Protein AF-A0A525WH67-F1 (afdb_monomer)

Sequence (120 aa):
MATSSQQSTIQKTNPLRQTLTDVRHGLLGLHKALIVAEQLTFERIYGRVDSTGQLLQLVMNDPWFTWLHPLSNVVVRIDEMLDEECNLTLEDVAQILTEVRGMIRPSELGDGFERSYYEA

Solvent-accessible surface area (backbone atoms only — not comparable to full-atom values): 7225 Å² total; per-residue (Å²): 142,89,87,83,81,76,74,87,71,72,80,60,77,52,68,68,58,53,52,52,51,53,49,42,53,51,50,55,52,50,52,53,52,50,52,55,50,48,46,58,55,46,30,74,75,77,44,80,76,92,41,73,70,56,49,50,52,39,52,73,71,33,79,92,35,51,51,54,46,65,63,53,53,53,42,52,52,52,50,52,63,66,67,47,90,65,85,83,50,71,64,60,55,51,50,52,53,50,51,53,55,57,59,71,42,73,28,96,86,45,78,59,42,19,29,53,64,64,75,99

Mean predicted aligned error: 9.73 Å

Structure (mmCIF, N/CA/C/O backbone):
data_AF-A0A525WH67-F1
#
_entry.id   AF-A0A525WH67-F1
#
loop_
_atom_site.group_PDB
_atom_site.id
_atom_site.type_symbol
_atom_site.label_atom_id
_atom_site.label_alt_id
_atom_site.label_comp_id
_atom_site.label_asym_id
_atom_site.label_entity_id
_atom_site.label_seq_id
_ato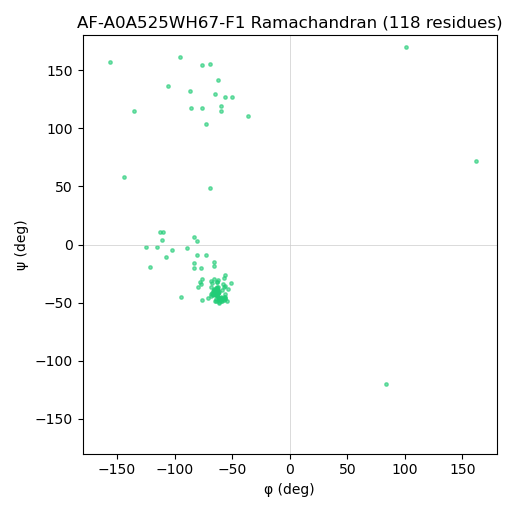m_site.pdbx_PDB_ins_code
_atom_site.Cartn_x
_atom_site.Cartn_y
_atom_site.Cartn_z
_atom_site.occupancy
_atom_site.B_iso_or_equiv
_atom_site.auth_seq_id
_atom_site.auth_comp_id
_atom_site.auth_asym_id
_atom_site.auth_atom_id
_atom_site.pdbx_PDB_model_num
ATOM 1 N N . MET A 1 1 ? -17.310 -18.151 45.257 1.00 48.69 1 MET A N 1
ATOM 2 C CA . MET A 1 1 ? -16.573 -18.436 44.008 1.00 48.69 1 MET A CA 1
ATOM 3 C C . MET A 1 1 ? -17.519 -19.137 43.047 1.00 48.69 1 MET A C 1
ATOM 5 O O . MET A 1 1 ? -17.843 -20.276 43.333 1.00 48.69 1 MET A O 1
ATOM 9 N N . ALA A 1 2 ? -18.015 -18.443 42.014 1.00 46.12 2 ALA A N 1
ATOM 10 C CA . ALA A 1 2 ? -18.548 -18.996 40.752 1.00 46.12 2 ALA A CA 1
ATOM 11 C C . ALA A 1 2 ? -19.422 -17.945 40.037 1.00 46.12 2 ALA A C 1
ATOM 13 O O . ALA A 1 2 ? -20.639 -18.063 39.988 1.00 46.12 2 ALA A O 1
ATOM 14 N N . THR A 1 3 ? -18.802 -16.907 39.479 1.00 41.22 3 THR A N 1
ATOM 15 C CA . THR A 1 3 ? -19.432 -16.044 38.462 1.00 41.22 3 THR A CA 1
ATOM 16 C C . THR A 1 3 ? -18.365 -15.634 37.446 1.00 41.22 3 THR A C 1
ATOM 18 O O . THR A 1 3 ? -18.068 -14.459 37.289 1.00 41.22 3 THR A O 1
ATOM 21 N N . SER A 1 4 ? -17.722 -16.617 36.807 1.00 48.78 4 SER A N 1
ATOM 22 C CA . SER A 1 4 ? -16.735 -16.388 35.733 1.00 48.78 4 SER A CA 1
ATOM 23 C C . SER A 1 4 ? -17.247 -16.830 34.354 1.00 48.78 4 SER A C 1
ATOM 25 O O . SER A 1 4 ? -16.478 -16.897 33.404 1.00 48.78 4 SER A O 1
ATOM 27 N N . SER A 1 5 ? -18.539 -17.153 34.226 1.00 47.81 5 SER A N 1
ATOM 28 C CA . SER A 1 5 ? -19.077 -17.852 33.045 1.00 47.81 5 SER A CA 1
ATOM 29 C C . SER A 1 5 ? -20.023 -17.017 32.171 1.00 47.81 5 SER A C 1
ATOM 31 O O . SER A 1 5 ? -20.666 -17.577 31.294 1.00 47.81 5 SER A O 1
ATOM 33 N N . GLN A 1 6 ? -20.124 -15.697 32.378 1.00 44.03 6 GLN A N 1
ATOM 34 C CA . GLN A 1 6 ? -20.946 -14.811 31.526 1.00 44.03 6 GLN A CA 1
ATOM 35 C C . GLN A 1 6 ? -20.149 -13.766 30.724 1.00 44.03 6 GLN A C 1
ATOM 37 O O . GLN A 1 6 ? -20.730 -13.055 29.910 1.00 44.03 6 GLN A O 1
ATOM 42 N N . GLN A 1 7 ? -18.822 -13.690 30.874 1.00 43.88 7 GLN A N 1
ATOM 43 C CA . GLN A 1 7 ? -17.987 -12.784 30.065 1.00 43.88 7 GLN A CA 1
ATOM 44 C C . GLN A 1 7 ? -17.665 -13.324 28.660 1.00 43.88 7 GLN A C 1
ATOM 46 O O . GLN A 1 7 ? -17.180 -12.576 27.818 1.00 43.88 7 GLN A O 1
ATOM 51 N N . SER A 1 8 ? -17.995 -14.586 28.368 1.00 43.91 8 SER A N 1
ATOM 52 C CA . SER A 1 8 ? -17.622 -15.267 27.119 1.00 43.91 8 SER A CA 1
ATOM 53 C C . SER A 1 8 ? -18.494 -14.947 25.893 1.00 43.91 8 SER A C 1
ATOM 55 O O . SER A 1 8 ? -18.246 -15.512 24.835 1.00 43.91 8 SER A O 1
ATOM 57 N N . THR A 1 9 ? -19.485 -14.048 25.983 1.00 40.31 9 THR A N 1
ATOM 58 C CA . THR A 1 9 ? -20.434 -13.804 24.866 1.00 40.31 9 THR A CA 1
ATOM 59 C C . THR A 1 9 ? -20.521 -12.342 24.408 1.00 40.31 9 THR A C 1
ATOM 61 O O . THR A 1 9 ? -21.224 -12.041 23.447 1.00 40.31 9 THR A O 1
ATOM 64 N N . ILE A 1 10 ? -19.798 -11.408 25.042 1.00 47.97 10 ILE A N 1
ATOM 65 C CA . ILE A 1 10 ? -19.821 -9.977 24.653 1.00 47.97 10 ILE A CA 1
ATOM 66 C C . ILE A 1 10 ? -18.754 -9.652 23.589 1.00 47.97 10 ILE A C 1
ATOM 68 O O . ILE A 1 10 ? -18.754 -8.559 23.034 1.00 47.97 10 ILE A O 1
ATOM 72 N N . GLN A 1 11 ? -17.922 -10.624 23.189 1.00 47.34 11 GLN A N 1
ATOM 73 C CA . GLN A 1 11 ? -17.092 -10.563 21.974 1.00 47.34 11 GLN A CA 1
ATOM 74 C C . GLN A 1 11 ? -17.949 -10.646 20.690 1.00 47.34 11 GLN A C 1
ATOM 76 O O . GLN A 1 11 ? -17.668 -11.407 19.768 1.00 47.34 11 GLN A O 1
ATOM 81 N N . LYS A 1 12 ? -19.017 -9.844 20.600 1.00 49.84 12 LYS A N 1
ATOM 82 C CA . LYS A 1 12 ? -19.515 -9.390 19.304 1.00 49.84 12 LYS A CA 1
ATOM 83 C C . LYS A 1 12 ? -18.355 -8.636 18.679 1.00 49.84 12 LYS A C 1
ATOM 85 O O . LYS A 1 12 ? -17.923 -7.630 19.236 1.00 49.84 12 LYS A O 1
ATOM 90 N N . THR A 1 13 ? -17.833 -9.150 17.574 1.00 57.38 13 THR A N 1
ATOM 91 C CA . THR A 1 13 ? -16.870 -8.481 16.702 1.00 57.38 13 THR A CA 1
ATOM 92 C C . THR A 1 13 ? -17.218 -6.998 16.661 1.00 57.38 13 THR A C 1
ATOM 94 O O . THR A 1 13 ? -18.303 -6.633 16.205 1.00 57.38 13 THR A O 1
ATOM 97 N N . ASN A 1 14 ? -16.372 -6.153 17.254 1.00 77.75 14 ASN A N 1
ATOM 98 C CA . ASN A 1 14 ? -16.651 -4.726 17.313 1.00 77.75 14 ASN A CA 1
ATOM 99 C C . ASN A 1 14 ? -16.751 -4.243 15.851 1.00 77.75 14 ASN A C 1
ATOM 101 O O . ASN A 1 14 ? -15.784 -4.427 15.108 1.00 77.75 14 ASN A O 1
ATOM 105 N N . PRO A 1 15 ? -17.892 -3.692 15.395 1.00 83.69 15 PRO A N 1
ATOM 106 C CA . PRO A 1 15 ? -18.090 -3.330 13.988 1.00 83.69 15 PRO A CA 1
ATOM 107 C C . PRO A 1 15 ? -17.010 -2.366 13.468 1.00 83.69 15 PRO A C 1
ATOM 109 O O . PRO A 1 15 ? -16.666 -2.392 12.286 1.00 83.69 15 PRO A O 1
ATOM 112 N N . LEU A 1 16 ? -16.407 -1.575 14.362 1.00 85.81 16 LEU A N 1
ATOM 113 C CA . LEU A 1 16 ? -15.267 -0.709 14.064 1.00 85.81 16 LEU A CA 1
ATOM 114 C C . LEU A 1 16 ? -14.006 -1.508 13.705 1.00 85.81 16 LEU A C 1
ATOM 116 O O . LEU A 1 16 ? -13.335 -1.199 12.724 1.00 85.81 16 LEU A O 1
ATOM 120 N N . ARG A 1 17 ? -13.729 -2.593 14.437 1.00 87.00 17 ARG A N 1
ATOM 121 C CA . ARG A 1 17 ? -12.605 -3.504 14.160 1.00 87.00 17 ARG A CA 1
ATOM 122 C C . ARG A 1 17 ? -12.777 -4.233 12.836 1.00 87.00 17 ARG A C 1
ATOM 124 O O . ARG A 1 17 ? -11.810 -4.368 12.091 1.00 87.00 17 ARG A O 1
ATOM 131 N N . GLN A 1 18 ? -14.000 -4.666 12.526 1.00 89.56 18 GLN A N 1
ATOM 132 C CA . GLN A 1 18 ? -14.288 -5.278 11.227 1.00 89.56 18 GLN A CA 1
ATOM 133 C C . GLN A 1 18 ? -14.044 -4.279 10.092 1.00 89.56 18 GLN A C 1
ATOM 135 O O . GLN A 1 18 ? -13.354 -4.606 9.135 1.00 89.56 18 GLN A O 1
ATOM 140 N N . THR A 1 19 ? -14.519 -3.039 10.246 1.00 89.62 19 THR A N 1
ATOM 141 C CA . THR A 1 19 ? -14.305 -1.975 9.253 1.00 89.62 19 THR A CA 1
ATOM 142 C C . THR A 1 19 ? -12.815 -1.740 8.992 1.00 89.62 19 THR A C 1
ATOM 144 O O . THR A 1 19 ? -12.393 -1.717 7.839 1.00 89.62 19 THR A O 1
ATOM 147 N N . LEU A 1 20 ? -11.997 -1.619 10.042 1.00 90.1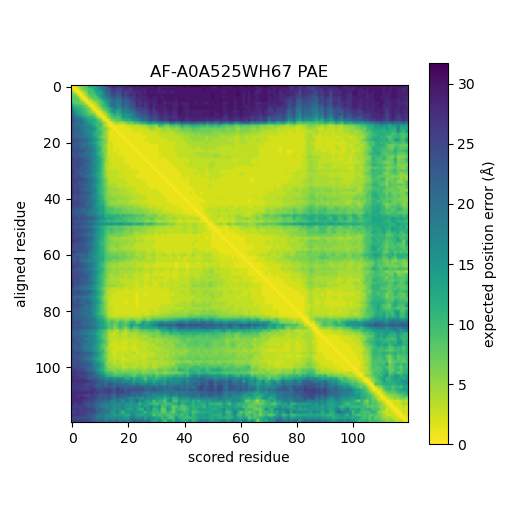2 20 LEU A N 1
ATOM 148 C CA . LEU A 1 20 ? -10.545 -1.461 9.896 1.00 90.12 20 LEU A CA 1
ATOM 149 C C . LEU A 1 20 ? -9.883 -2.680 9.246 1.00 90.12 20 LEU A C 1
ATOM 151 O O . LEU A 1 20 ? -9.007 -2.524 8.400 1.00 90.12 20 LEU A O 1
ATOM 155 N N . THR A 1 21 ? -10.337 -3.887 9.585 1.00 91.38 21 THR A N 1
ATOM 156 C CA . THR A 1 21 ? -9.848 -5.128 8.968 1.00 91.38 21 THR A CA 1
ATOM 157 C C . THR A 1 21 ? -10.139 -5.158 7.465 1.00 91.38 21 THR A C 1
ATOM 159 O O . THR A 1 21 ? -9.278 -5.544 6.674 1.00 91.38 21 THR A O 1
ATOM 162 N N . ASP A 1 22 ? -11.324 -4.716 7.047 1.00 92.06 22 ASP A N 1
ATOM 163 C CA . ASP A 1 22 ? -11.708 -4.666 5.633 1.00 92.06 22 ASP A CA 1
ATOM 164 C C . ASP A 1 22 ? -10.889 -3.617 4.868 1.00 92.06 22 ASP A C 1
ATOM 166 O O . ASP A 1 22 ? -10.379 -3.895 3.779 1.00 92.06 22 ASP A O 1
ATOM 170 N N . VAL A 1 23 ? -10.689 -2.435 5.465 1.00 90.44 23 VAL A N 1
ATOM 171 C CA . VAL A 1 23 ? -9.832 -1.375 4.905 1.00 90.44 23 VAL A CA 1
ATOM 172 C C . VAL A 1 23 ? -8.403 -1.877 4.742 1.00 90.44 23 VAL A C 1
ATOM 174 O O . VAL A 1 23 ? -7.837 -1.760 3.658 1.00 90.44 23 VAL A O 1
ATOM 177 N N . ARG A 1 24 ? -7.838 -2.499 5.780 1.00 92.69 24 ARG A N 1
ATOM 178 C CA . ARG A 1 24 ? -6.498 -3.089 5.752 1.00 92.69 24 ARG A CA 1
ATOM 179 C C . ARG A 1 24 ? -6.336 -4.080 4.601 1.00 92.69 24 ARG A C 1
ATOM 181 O O . ARG A 1 24 ? -5.365 -3.996 3.852 1.00 92.69 24 ARG A O 1
ATOM 188 N N . HIS A 1 25 ? -7.281 -5.008 4.433 1.00 93.25 25 HIS A N 1
ATOM 189 C CA . HIS A 1 25 ? -7.232 -5.974 3.333 1.00 93.25 25 HIS A CA 1
ATOM 190 C C . HIS A 1 25 ? -7.312 -5.294 1.963 1.00 93.25 25 HIS A C 1
ATOM 192 O O . HIS A 1 25 ? -6.565 -5.670 1.058 1.00 93.25 25 HIS A O 1
ATOM 198 N N . GLY A 1 26 ? -8.167 -4.278 1.819 1.00 91.31 26 GLY A N 1
ATOM 199 C CA . GLY A 1 26 ? -8.247 -3.472 0.601 1.00 91.31 26 GLY A CA 1
ATOM 200 C C . GLY A 1 26 ? -6.926 -2.772 0.276 1.00 91.31 26 GLY A C 1
ATOM 201 O O . GLY A 1 26 ? -6.452 -2.858 -0.856 1.00 91.31 26 GLY A O 1
ATOM 202 N N . LEU A 1 27 ? -6.292 -2.149 1.273 1.00 90.38 27 LEU A N 1
ATOM 203 C CA . LEU A 1 27 ? -5.009 -1.455 1.123 1.00 90.38 27 LEU A CA 1
ATOM 204 C C . LEU A 1 27 ? -3.865 -2.412 0.781 1.00 90.38 27 LEU A C 1
ATOM 206 O O . LEU A 1 27 ? -3.077 -2.119 -0.113 1.00 90.38 27 LEU A O 1
ATOM 210 N N . LEU A 1 28 ? -3.795 -3.579 1.427 1.00 91.38 28 LEU A N 1
ATOM 211 C CA . LEU A 1 28 ? -2.808 -4.612 1.095 1.00 91.38 28 LEU A CA 1
ATOM 212 C C . LEU A 1 28 ? -2.996 -5.147 -0.330 1.00 91.38 28 LEU A C 1
ATOM 214 O O . LEU A 1 28 ? -2.016 -5.369 -1.046 1.00 91.38 28 LEU A O 1
ATOM 218 N N . GLY A 1 29 ? -4.249 -5.337 -0.753 1.00 91.75 29 GLY A N 1
ATOM 219 C CA . GLY A 1 29 ? -4.581 -5.721 -2.124 1.00 91.75 29 GLY A CA 1
ATOM 220 C C . GLY A 1 29 ? -4.136 -4.669 -3.139 1.00 91.75 29 GLY A C 1
ATOM 221 O O . GLY A 1 29 ? -3.477 -5.010 -4.122 1.00 91.75 29 GLY A O 1
ATOM 222 N N . LEU A 1 30 ? -4.431 -3.396 -2.862 1.00 89.56 30 LEU A N 1
ATOM 223 C CA . LEU A 1 30 ? -4.011 -2.264 -3.687 1.00 89.56 30 LEU A CA 1
ATOM 224 C C . LEU A 1 30 ? -2.484 -2.160 -3.767 1.00 89.56 30 LEU A C 1
ATOM 226 O O . LEU A 1 30 ? -1.936 -2.079 -4.862 1.00 89.56 30 LEU A O 1
ATOM 230 N N . HIS A 1 31 ? -1.792 -2.242 -2.629 1.00 89.50 31 HIS A N 1
ATOM 231 C CA . HIS A 1 31 ? -0.332 -2.167 -2.558 1.00 89.50 31 HIS A CA 1
ATOM 232 C C . HIS A 1 31 ? 0.324 -3.227 -3.435 1.00 89.50 31 HIS A C 1
ATOM 234 O O . HIS A 1 31 ? 1.212 -2.935 -4.231 1.00 89.50 31 HIS A O 1
ATOM 240 N N . LYS A 1 32 ? -0.166 -4.466 -3.339 1.00 91.12 32 LYS A N 1
ATOM 241 C CA . LYS A 1 32 ? 0.330 -5.567 -4.158 1.00 91.12 32 LYS A CA 1
ATOM 242 C C . LYS A 1 32 ? 0.091 -5.324 -5.649 1.00 91.12 32 LYS A C 1
ATOM 244 O O . LYS A 1 32 ? 0.974 -5.625 -6.446 1.00 91.12 32 LYS A O 1
ATOM 249 N N . ALA A 1 33 ? -1.081 -4.814 -6.027 1.00 91.50 33 ALA A N 1
ATOM 250 C CA . ALA A 1 33 ? -1.391 -4.518 -7.423 1.00 91.50 33 ALA A CA 1
ATOM 251 C C . ALA A 1 33 ? -0.461 -3.435 -7.992 1.00 91.50 33 ALA A C 1
ATO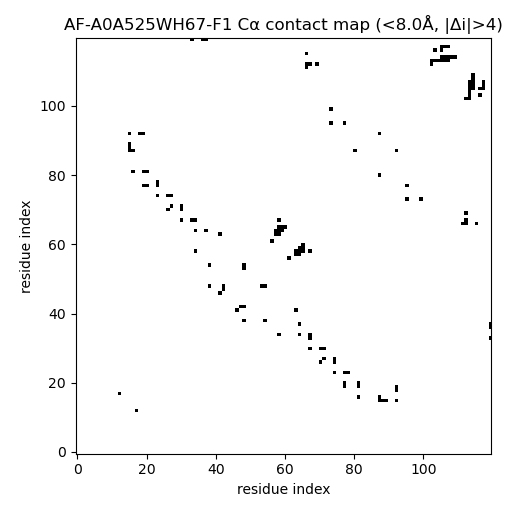M 253 O O . ALA A 1 33 ? 0.076 -3.618 -9.082 1.00 91.50 33 ALA A O 1
ATOM 254 N N . LEU A 1 34 ? -0.205 -2.372 -7.222 1.00 90.31 34 LEU A N 1
ATOM 255 C CA . LEU A 1 34 ? 0.704 -1.296 -7.616 1.00 90.31 34 LEU A CA 1
ATOM 256 C C . LEU A 1 34 ? 2.154 -1.773 -7.733 1.00 90.31 34 LEU A C 1
ATOM 258 O O . LEU A 1 34 ? 2.801 -1.470 -8.725 1.00 90.31 34 LEU A O 1
ATOM 262 N N . ILE A 1 35 ? 2.646 -2.601 -6.802 1.00 91.50 35 ILE A N 1
ATOM 263 C CA . ILE A 1 35 ? 3.985 -3.206 -6.929 1.00 91.50 35 ILE A CA 1
ATOM 264 C C . ILE A 1 35 ? 4.111 -3.985 -8.241 1.00 91.50 35 ILE A C 1
ATOM 266 O O . ILE A 1 35 ? 5.139 -3.896 -8.903 1.00 91.50 35 ILE A O 1
ATOM 270 N N . VAL A 1 36 ? 3.086 -4.754 -8.621 1.00 92.06 36 VAL A N 1
ATOM 271 C CA . VAL A 1 36 ? 3.111 -5.533 -9.868 1.00 92.06 36 VAL A CA 1
ATOM 272 C C . VAL A 1 36 ? 3.095 -4.620 -11.096 1.00 92.06 36 VAL A C 1
ATOM 274 O O . VAL A 1 36 ? 3.831 -4.885 -12.046 1.00 92.06 36 VAL A O 1
ATOM 277 N N . ALA A 1 37 ? 2.295 -3.551 -11.086 1.00 89.56 37 ALA A N 1
ATOM 278 C CA . ALA A 1 37 ? 2.275 -2.563 -12.166 1.00 89.56 37 ALA A CA 1
ATOM 279 C C . ALA A 1 37 ? 3.646 -1.882 -12.323 1.00 89.56 37 ALA A C 1
ATOM 281 O O . ALA A 1 37 ? 4.231 -1.897 -13.408 1.00 89.56 37 ALA A O 1
ATOM 282 N N . GLU A 1 38 ? 4.213 -1.402 -11.217 1.00 90.50 38 GLU A N 1
ATOM 283 C CA . GLU A 1 38 ? 5.521 -0.749 -11.189 1.00 90.50 38 GLU A CA 1
ATOM 284 C C . GLU A 1 38 ? 6.662 -1.690 -11.548 1.00 90.50 38 GLU A C 1
ATOM 286 O O . GLU A 1 38 ? 7.570 -1.303 -12.278 1.00 90.50 38 GLU A O 1
ATOM 291 N N . GLN A 1 39 ? 6.603 -2.950 -11.113 1.00 92.25 39 GLN A N 1
ATOM 292 C CA . GLN A 1 39 ? 7.581 -3.960 -11.502 1.00 92.25 39 GLN A CA 1
ATOM 293 C C . GLN A 1 39 ? 7.639 -4.103 -13.026 1.00 92.25 39 GLN A C 1
ATOM 295 O O . GLN A 1 39 ? 8.731 -4.136 -13.5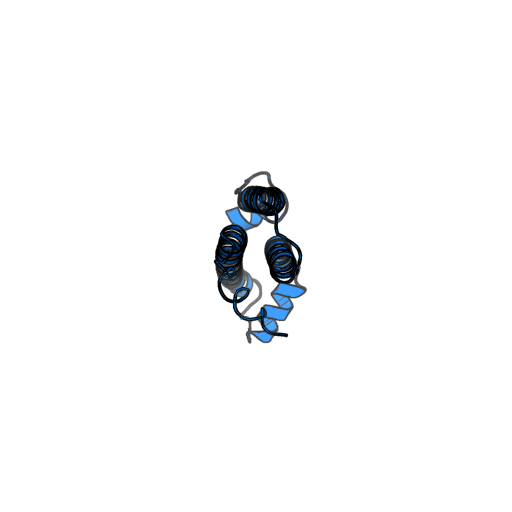85 1.00 92.25 39 GLN A O 1
ATOM 300 N N . LEU A 1 40 ? 6.497 -4.163 -13.718 1.00 91.06 40 LEU A N 1
ATOM 301 C CA . LEU A 1 40 ? 6.476 -4.297 -15.179 1.00 91.06 40 LEU A CA 1
ATOM 302 C C . LEU A 1 40 ? 7.121 -3.092 -15.878 1.00 91.06 40 LEU A C 1
ATOM 304 O O . LEU A 1 40 ? 7.822 -3.258 -16.882 1.00 91.06 40 LEU A O 1
ATOM 308 N N . THR A 1 41 ? 6.891 -1.887 -15.357 1.00 90.06 41 THR A N 1
ATOM 309 C CA . THR A 1 41 ? 7.491 -0.655 -15.886 1.00 90.06 41 THR A CA 1
ATOM 310 C C . THR A 1 41 ? 8.988 -0.600 -15.592 1.00 90.06 41 THR A C 1
ATOM 312 O O . THR A 1 41 ? 9.784 -0.367 -16.504 1.00 90.06 41 THR A O 1
ATOM 315 N N . PHE A 1 42 ? 9.384 -0.909 -14.358 1.00 91.75 42 PHE A N 1
ATOM 316 C CA . PHE A 1 42 ? 10.777 -0.984 -13.933 1.00 91.75 42 PHE A CA 1
ATOM 317 C C . PHE A 1 42 ? 11.557 -2.008 -14.765 1.00 91.75 42 PHE A C 1
ATOM 319 O O . PHE A 1 42 ? 12.617 -1.689 -15.299 1.00 91.75 42 PHE A O 1
ATOM 326 N N . GLU A 1 43 ? 11.007 -3.209 -14.967 1.00 92.81 43 GLU A N 1
ATOM 327 C CA . GLU A 1 43 ? 11.658 -4.275 -15.734 1.00 92.81 43 GLU A CA 1
ATOM 328 C C . GLU A 1 43 ? 11.890 -3.904 -17.200 1.00 92.81 43 GLU A C 1
ATOM 330 O O . GLU A 1 43 ? 12.882 -4.321 -17.805 1.00 92.81 43 GLU A O 1
ATOM 335 N N . ARG A 1 44 ? 10.999 -3.092 -17.777 1.00 90.88 44 ARG A N 1
ATOM 336 C CA . ARG A 1 44 ? 11.140 -2.587 -19.147 1.00 90.88 44 ARG A CA 1
ATOM 337 C C . ARG A 1 44 ? 12.301 -1.599 -19.286 1.00 90.88 44 ARG A C 1
ATOM 339 O O . ARG A 1 44 ? 12.892 -1.528 -20.361 1.00 90.88 44 ARG A O 1
ATOM 346 N N . ILE A 1 45 ? 12.604 -0.839 -18.235 1.00 91.50 45 ILE A N 1
ATOM 347 C CA . ILE A 1 45 ? 13.612 0.231 -18.249 1.00 91.50 45 ILE A CA 1
ATOM 348 C C . ILE A 1 45 ? 14.973 -0.283 -17.756 1.00 91.50 45 ILE A C 1
ATOM 350 O O . ILE A 1 45 ? 15.994 -0.011 -18.385 1.00 91.50 45 ILE A O 1
ATOM 354 N N . TYR A 1 46 ? 14.989 -1.040 -16.658 1.00 90.38 46 TYR A N 1
ATOM 355 C CA . TYR A 1 46 ? 16.200 -1.441 -15.932 1.00 90.38 46 TYR A CA 1
ATOM 356 C C . TYR A 1 46 ? 16.573 -2.920 -16.105 1.00 90.38 46 TYR A C 1
ATOM 358 O O . TYR A 1 46 ? 17.685 -3.314 -15.754 1.00 90.38 46 TYR A O 1
ATOM 366 N N . GLY A 1 47 ? 15.689 -3.735 -16.687 1.00 90.12 47 GLY A N 1
ATOM 367 C CA . GLY A 1 47 ? 15.888 -5.175 -16.860 1.00 90.12 47 GLY A CA 1
ATOM 368 C C . GLY A 1 47 ? 15.138 -6.019 -15.827 1.00 90.12 47 GLY A C 1
ATOM 369 O O . GLY A 1 47 ? 14.560 -5.510 -14.874 1.00 90.12 47 GLY A O 1
ATOM 370 N N . ARG A 1 48 ? 15.111 -7.338 -16.049 1.00 89.88 48 ARG A N 1
ATOM 371 C CA . ARG A 1 48 ? 14.270 -8.275 -15.283 1.00 89.88 48 ARG A CA 1
ATOM 372 C C . ARG A 1 48 ? 14.641 -8.304 -13.799 1.00 89.88 48 ARG A C 1
ATOM 374 O O . ARG A 1 48 ? 15.821 -8.316 -13.463 1.00 89.88 48 ARG A O 1
ATOM 381 N N . VAL A 1 49 ? 13.631 -8.413 -12.936 1.00 90.38 49 VAL A N 1
ATOM 382 C CA . VAL A 1 49 ? 13.825 -8.713 -11.517 1.00 90.38 49 VAL A CA 1
ATOM 383 C C . VAL A 1 49 ? 13.905 -10.234 -11.359 1.00 90.38 49 VAL A C 1
ATOM 385 O O . VAL A 1 49 ? 12.965 -10.964 -11.669 1.00 90.38 49 VAL A O 1
ATOM 388 N N . ASP A 1 50 ? 15.050 -10.732 -10.89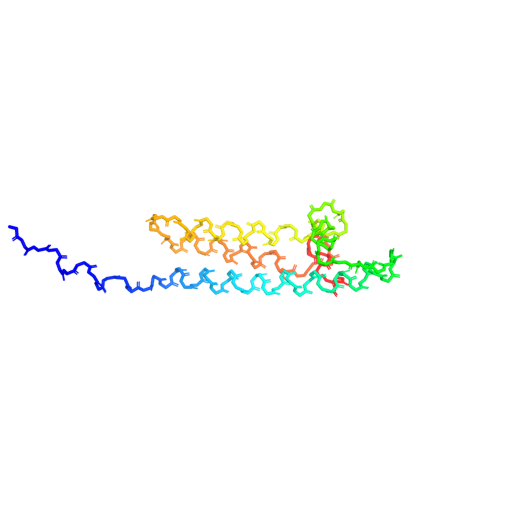8 1.00 83.25 50 ASP A N 1
ATOM 389 C CA . ASP A 1 50 ? 15.390 -12.160 -10.875 1.00 83.25 50 ASP A CA 1
ATOM 390 C C . ASP A 1 50 ? 14.699 -12.938 -9.745 1.00 83.25 50 ASP A C 1
ATOM 392 O O . ASP A 1 50 ? 14.592 -14.165 -9.798 1.00 83.25 50 ASP A O 1
ATOM 396 N N . SER A 1 51 ? 14.237 -12.257 -8.690 1.00 90.88 51 SER A N 1
ATOM 397 C CA . SER A 1 51 ? 13.599 -12.925 -7.552 1.00 90.88 51 SER A CA 1
ATOM 398 C C . SER A 1 51 ? 12.654 -12.028 -6.757 1.00 90.88 51 SER A C 1
ATOM 400 O O . SER A 1 51 ? 12.823 -10.812 -6.689 1.00 90.88 51 SER A O 1
ATOM 402 N N . THR A 1 52 ? 11.714 -12.650 -6.039 1.00 88.75 52 THR A N 1
ATOM 403 C CA . THR A 1 52 ? 10.836 -11.956 -5.081 1.00 88.75 52 THR A CA 1
ATOM 404 C C . THR A 1 52 ? 11.626 -11.230 -3.988 1.00 88.75 52 THR A C 1
ATOM 406 O O . THR A 1 52 ? 11.216 -10.166 -3.538 1.00 88.75 52 THR A O 1
ATOM 409 N N . GLY A 1 53 ? 12.773 -11.777 -3.568 1.00 91.50 53 GLY A N 1
ATOM 410 C CA . GLY A 1 53 ? 13.645 -11.129 -2.585 1.00 91.50 53 GLY A CA 1
ATOM 411 C C . GLY A 1 53 ? 14.265 -9.838 -3.121 1.00 91.50 53 GLY A C 1
ATOM 412 O O . GLY A 1 53 ? 14.312 -8.842 -2.405 1.00 91.50 53 GLY A O 1
ATOM 413 N N . GLN A 1 54 ? 14.679 -9.830 -4.391 1.00 91.81 54 GLN A N 1
ATOM 414 C CA . GLN A 1 54 ? 15.174 -8.625 -5.055 1.00 91.81 54 GLN A CA 1
ATOM 415 C C . GLN A 1 54 ? 14.061 -7.587 -5.229 1.00 91.81 54 GLN A C 1
ATOM 417 O O . GLN A 1 54 ? 14.284 -6.422 -4.917 1.00 91.81 54 GLN A O 1
ATOM 422 N N . LEU A 1 55 ? 12.859 -8.008 -5.640 1.00 91.19 55 LEU A N 1
ATOM 423 C CA . LEU A 1 55 ? 11.700 -7.115 -5.720 1.00 91.19 55 LEU A CA 1
ATOM 424 C C . LEU A 1 55 ? 11.417 -6.451 -4.371 1.00 91.19 55 LEU A C 1
ATOM 426 O O . LEU A 1 55 ? 11.231 -5.243 -4.308 1.00 91.19 55 LEU A O 1
ATOM 430 N N . LEU A 1 56 ? 11.440 -7.221 -3.281 1.00 90.62 56 LEU A N 1
ATOM 431 C CA . LEU A 1 56 ? 11.230 -6.6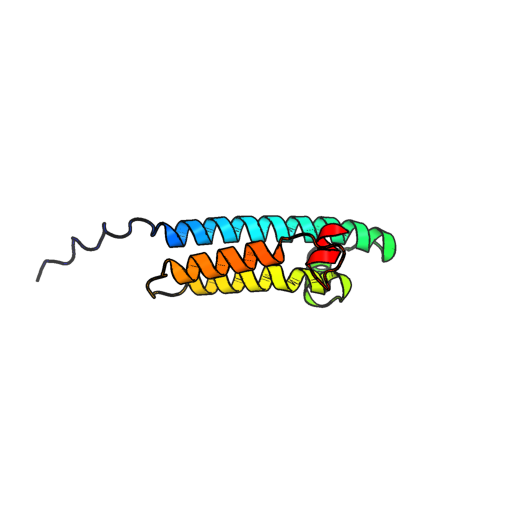77 -1.943 1.00 90.62 56 LEU A CA 1
ATOM 432 C C . LEU A 1 56 ? 12.315 -5.655 -1.571 1.00 90.62 56 LEU A C 1
ATOM 434 O O . LEU A 1 56 ? 11.996 -4.606 -1.023 1.00 90.62 56 LEU A O 1
ATOM 438 N N . GLN A 1 57 ? 13.584 -5.923 -1.892 1.00 91.62 57 GLN A N 1
ATOM 439 C CA . GLN A 1 57 ? 14.673 -4.965 -1.662 1.00 91.62 57 GLN A CA 1
ATOM 440 C C . GLN A 1 57 ? 14.492 -3.670 -2.460 1.00 91.62 57 GLN A C 1
ATOM 442 O O . GLN A 1 57 ? 14.751 -2.599 -1.912 1.00 91.62 57 GLN A O 1
ATOM 447 N N . LEU A 1 58 ? 14.018 -3.754 -3.706 1.00 92.19 58 LEU A N 1
ATOM 448 C CA . LEU A 1 58 ? 13.687 -2.579 -4.515 1.00 92.19 58 LEU A CA 1
ATOM 449 C C . LEU A 1 58 ? 12.528 -1.801 -3.892 1.00 92.19 58 LEU A C 1
ATOM 451 O O . LEU A 1 58 ? 12.656 -0.609 -3.650 1.00 92.19 58 LEU A O 1
ATOM 455 N N . VAL A 1 59 ? 11.440 -2.482 -3.529 1.00 90.25 59 VAL A N 1
ATOM 456 C CA . VAL A 1 59 ? 10.284 -1.845 -2.885 1.00 90.25 59 VAL A CA 1
ATOM 457 C C . VAL A 1 59 ? 10.678 -1.126 -1.591 1.00 90.25 59 VAL A C 1
ATOM 459 O O . VAL A 1 59 ? 10.151 -0.057 -1.301 1.00 90.25 59 VAL A O 1
ATOM 462 N N . MET A 1 60 ? 11.614 -1.677 -0.815 1.00 88.88 60 MET A N 1
ATOM 463 C CA . MET A 1 60 ? 12.045 -1.081 0.454 1.00 88.88 60 MET A CA 1
ATOM 464 C C . MET A 1 60 ? 13.038 0.077 0.295 1.00 88.88 60 MET A C 1
ATOM 466 O O . MET A 1 60 ? 12.979 1.017 1.082 1.00 88.88 60 MET A O 1
ATOM 470 N N . ASN A 1 61 ? 13.958 0.011 -0.673 1.00 89.00 61 ASN A N 1
ATOM 471 C CA . ASN A 1 61 ? 15.124 0.905 -0.704 1.00 89.00 61 ASN A CA 1
ATOM 472 C C . ASN A 1 61 ? 15.244 1.755 -1.974 1.00 89.00 61 ASN A C 1
ATOM 474 O O . ASN A 1 61 ? 15.994 2.731 -1.971 1.00 89.00 61 ASN A O 1
ATOM 478 N N . ASP A 1 62 ? 14.577 1.382 -3.065 1.00 90.75 62 ASP A N 1
ATOM 479 C CA . ASP A 1 62 ? 14.754 2.044 -4.354 1.00 90.75 62 ASP A CA 1
ATOM 480 C C . ASP A 1 62 ? 13.828 3.267 -4.488 1.00 90.75 62 ASP A C 1
ATOM 482 O O . ASP A 1 62 ? 12.623 3.151 -4.228 1.00 90.75 62 ASP A O 1
ATOM 486 N N . PRO A 1 63 ? 14.349 4.432 -4.928 1.00 87.88 63 PRO A N 1
ATOM 487 C CA . PRO A 1 63 ? 13.557 5.639 -5.147 1.00 87.88 63 PRO A CA 1
ATOM 488 C C . PRO A 1 63 ? 12.314 5.425 -6.015 1.00 87.88 63 PRO A C 1
ATOM 490 O O . PRO A 1 63 ? 11.293 6.058 -5.749 1.00 87.88 63 PRO A O 1
ATOM 493 N N . TRP A 1 64 ? 12.366 4.510 -6.991 1.00 87.56 64 TRP A N 1
ATOM 494 C CA . TRP A 1 64 ? 11.247 4.178 -7.875 1.00 87.56 64 TRP A CA 1
ATOM 495 C C . TRP A 1 64 ? 9.997 3.741 -7.108 1.00 87.56 64 TRP A C 1
ATOM 497 O O . TRP A 1 64 ? 8.885 4.070 -7.501 1.00 87.56 64 TRP A O 1
ATOM 507 N N . PHE A 1 65 ? 10.168 3.033 -5.991 1.00 89.50 65 PHE A N 1
ATOM 508 C CA . PHE A 1 65 ? 9.061 2.478 -5.211 1.00 89.50 65 PHE A CA 1
ATOM 509 C C . PHE A 1 65 ? 8.742 3.281 -3.945 1.00 89.50 65 PHE A C 1
ATOM 511 O O . PHE A 1 65 ? 7.761 2.978 -3.265 1.00 89.50 65 PHE A O 1
ATOM 518 N N . THR A 1 66 ? 9.524 4.317 -3.619 1.00 85.88 66 THR A N 1
ATOM 519 C CA . THR A 1 66 ? 9.321 5.125 -2.397 1.00 85.88 66 THR A CA 1
ATOM 520 C C . THR A 1 66 ? 7.934 5.752 -2.314 1.00 85.88 66 THR A C 1
ATOM 522 O O . THR A 1 66 ? 7.390 5.917 -1.222 1.00 85.88 66 THR A O 1
ATOM 525 N N . TRP A 1 67 ? 7.312 6.038 -3.460 1.00 84.94 67 TRP A N 1
ATOM 526 C CA . TRP A 1 67 ? 5.963 6.583 -3.497 1.00 84.94 67 TRP A CA 1
ATOM 527 C C . TRP A 1 67 ? 4.908 5.609 -2.962 1.00 84.94 67 TRP A C 1
ATOM 529 O O . TRP A 1 67 ? 3.858 6.084 -2.562 1.00 84.94 67 TRP A O 1
ATOM 539 N N . LEU A 1 68 ? 5.175 4.296 -2.871 1.00 87.75 68 LEU A N 1
ATOM 540 C CA . LEU A 1 68 ? 4.269 3.288 -2.294 1.00 87.75 68 LEU A CA 1
ATOM 541 C C . LEU A 1 68 ? 4.349 3.188 -0.761 1.00 87.75 68 LEU A C 1
ATOM 543 O O . LEU A 1 68 ? 3.450 2.626 -0.129 1.00 87.75 68 LEU A O 1
ATOM 547 N N . HIS A 1 69 ? 5.399 3.733 -0.136 1.00 86.00 69 HIS A N 1
ATOM 548 C CA . HIS A 1 69 ? 5.601 3.662 1.319 1.00 86.00 69 HIS A CA 1
ATOM 549 C C . HIS A 1 69 ? 4.461 4.273 2.148 1.00 86.00 69 HIS A C 1
ATOM 551 O O . HIS A 1 69 ? 4.090 3.652 3.147 1.00 86.00 69 HIS A O 1
ATOM 557 N N . PRO A 1 70 ? 3.839 5.408 1.761 1.00 86.06 70 PRO A N 1
ATOM 558 C CA . PRO A 1 70 ? 2.680 5.948 2.471 1.00 86.06 70 PRO A CA 1
ATOM 559 C C . PRO A 1 70 ? 1.542 4.930 2.631 1.00 86.06 70 PRO A C 1
ATOM 561 O O . PRO A 1 70 ? 0.948 4.838 3.703 1.00 86.06 70 PRO A O 1
ATOM 564 N N . LEU A 1 71 ? 1.298 4.092 1.616 1.00 86.25 71 LEU A N 1
ATOM 565 C CA . LEU A 1 71 ? 0.273 3.048 1.671 1.00 86.25 71 LEU A CA 1
ATOM 566 C C . LEU A 1 71 ? 0.602 1.983 2.726 1.00 86.25 71 LEU A C 1
ATOM 568 O O . LEU A 1 71 ? -0.273 1.566 3.485 1.00 86.25 71 LEU A O 1
ATOM 572 N N . SER A 1 72 ? 1.873 1.582 2.804 1.00 86.50 72 SER A N 1
ATOM 573 C CA . SER A 1 72 ? 2.356 0.639 3.819 1.00 86.50 72 SER A CA 1
ATOM 574 C C . SER A 1 72 ? 2.277 1.226 5.231 1.00 86.50 72 SER A C 1
ATOM 576 O O . SER A 1 72 ? 1.856 0.528 6.150 1.00 86.50 72 SER A O 1
ATOM 578 N N . ASN A 1 73 ? 2.594 2.512 5.408 1.00 89.44 73 ASN A N 1
ATOM 579 C CA . ASN A 1 73 ? 2.508 3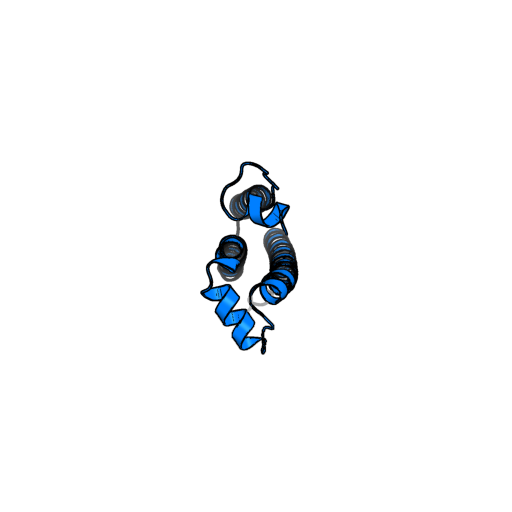.182 6.710 1.00 89.44 73 ASN A CA 1
ATOM 580 C C . ASN A 1 73 ? 1.078 3.189 7.262 1.00 89.44 73 ASN A C 1
ATOM 582 O O . ASN A 1 73 ? 0.873 2.930 8.447 1.00 89.44 73 ASN A O 1
ATOM 586 N N . VAL A 1 74 ? 0.079 3.428 6.407 1.00 88.94 74 VAL A N 1
ATOM 587 C CA . VAL A 1 74 ? -1.327 3.382 6.833 1.00 88.94 74 VAL A CA 1
ATOM 588 C C . VAL A 1 74 ? -1.738 1.964 7.236 1.00 88.94 74 VAL A C 1
ATOM 590 O O . VAL A 1 74 ? -2.443 1.795 8.227 1.00 88.94 74 VAL A O 1
ATOM 593 N N . VAL A 1 75 ? -1.273 0.937 6.517 1.00 89.69 75 VAL A N 1
ATOM 594 C CA . VAL A 1 75 ? -1.520 -0.465 6.896 1.00 89.69 75 VAL A CA 1
ATOM 595 C C . VAL A 1 75 ? -0.911 -0.785 8.261 1.00 89.69 75 VAL A C 1
ATOM 597 O O . VAL A 1 75 ? -1.609 -1.358 9.092 1.00 89.69 75 VAL A O 1
ATOM 600 N N . VAL A 1 76 ? 0.338 -0.379 8.514 1.00 91.56 76 VAL A N 1
ATOM 601 C CA . VAL A 1 76 ? 1.006 -0.582 9.813 1.00 91.56 76 VAL A CA 1
ATOM 602 C C . VAL A 1 76 ? 0.228 0.098 10.935 1.00 91.56 76 VAL A C 1
ATOM 604 O O . VAL A 1 76 ? -0.052 -0.533 11.946 1.00 91.56 76 VAL A O 1
ATOM 607 N N . ARG A 1 77 ? -0.212 1.342 10.732 1.00 90.12 77 ARG A N 1
ATOM 608 C CA . ARG A 1 77 ? -1.012 2.059 11.730 1.00 90.12 77 ARG A CA 1
ATOM 609 C C . ARG A 1 77 ? -2.354 1.378 12.006 1.00 90.12 77 ARG A C 1
ATOM 611 O O . ARG A 1 77 ? -2.791 1.323 13.150 1.00 90.12 77 ARG A O 1
ATOM 618 N N . ILE A 1 78 ? -3.013 0.838 10.976 1.00 89.81 78 ILE A N 1
ATOM 619 C CA . ILE A 1 78 ? -4.229 0.035 11.166 1.00 89.81 78 ILE A CA 1
ATOM 620 C C . ILE A 1 78 ? -3.914 -1.248 11.948 1.00 89.81 78 ILE A C 1
ATOM 622 O O . ILE A 1 78 ? -4.709 -1.631 12.803 1.00 89.81 78 ILE A O 1
ATOM 626 N N . ASP A 1 79 ? -2.779 -1.896 11.680 1.00 90.00 79 ASP A N 1
ATOM 627 C CA . ASP A 1 79 ? -2.339 -3.089 12.411 1.00 90.00 79 ASP A CA 1
ATOM 628 C C . ASP A 1 79 ? -2.084 -2.789 13.892 1.00 90.00 79 ASP A C 1
ATOM 630 O O . ASP A 1 79 ? -2.586 -3.520 14.742 1.00 90.00 79 ASP A O 1
ATOM 634 N N . GLU A 1 80 ? -1.410 -1.683 14.208 1.00 90.81 80 GLU A N 1
ATOM 635 C CA . GLU A 1 80 ? -1.202 -1.213 15.586 1.00 90.81 80 GLU A CA 1
ATOM 636 C C . GLU A 1 80 ? -2.541 -0.961 16.295 1.00 90.81 80 GLU A C 1
ATOM 638 O O . GLU A 1 80 ? -2.796 -1.501 17.368 1.00 90.81 80 GLU A O 1
ATOM 643 N N . MET A 1 81 ? -3.455 -0.235 15.647 1.00 88.31 81 MET A N 1
ATOM 644 C CA . MET A 1 81 ? -4.798 0.041 16.171 1.00 88.31 81 MET A CA 1
ATOM 645 C C . MET A 1 81 ? -5.649 -1.224 16.374 1.00 88.31 81 MET A C 1
ATOM 647 O O . MET A 1 81 ? -6.537 -1.261 17.228 1.00 88.31 81 MET A O 1
ATOM 651 N N . LEU A 1 82 ? -5.433 -2.259 15.559 1.00 87.94 82 LEU A N 1
ATOM 652 C CA . LEU A 1 82 ? -6.084 -3.555 15.725 1.00 87.94 82 LEU A CA 1
ATOM 653 C C . LEU A 1 82 ? -5.428 -4.376 16.843 1.00 87.94 82 LEU A C 1
ATOM 655 O O . LEU A 1 82 ? -6.142 -5.132 17.501 1.00 87.94 82 LEU A O 1
ATOM 659 N N . ASP A 1 83 ? -4.128 -4.245 17.080 1.00 87.31 83 ASP A N 1
ATOM 660 C CA . ASP A 1 83 ? -3.423 -4.956 18.153 1.00 87.31 83 ASP A CA 1
ATOM 661 C C . ASP A 1 83 ? -3.690 -4.343 19.538 1.00 87.31 83 ASP A C 1
ATOM 663 O O . ASP A 1 83 ? -3.749 -5.060 20.537 1.00 87.31 83 ASP A O 1
ATOM 667 N N . GLU A 1 84 ? -3.949 -3.033 19.603 1.00 84.00 84 GLU A N 1
ATOM 668 C CA . GLU A 1 84 ? -4.273 -2.340 20.850 1.00 84.00 84 GLU A CA 1
ATOM 669 C C . GLU A 1 84 ? -5.493 -2.950 21.574 1.00 84.00 84 GLU A C 1
ATOM 671 O O . GLU A 1 84 ? -6.596 -3.074 21.032 1.00 84.00 84 GLU A O 1
ATOM 676 N N . GLU A 1 85 ? -5.307 -3.276 22.861 1.00 65.75 85 GLU A N 1
ATOM 677 C CA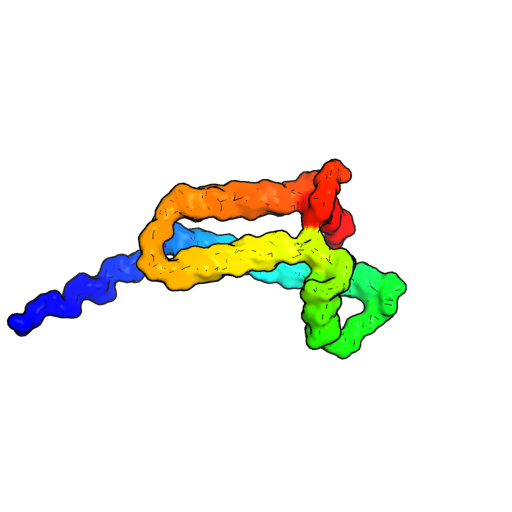 . GLU A 1 85 ? -6.367 -3.766 23.759 1.00 65.75 85 GLU A CA 1
ATOM 678 C C . GLU A 1 85 ? -7.364 -2.659 24.171 1.00 65.75 85 GLU A C 1
ATOM 680 O O . GLU A 1 85 ? -8.399 -2.929 24.790 1.00 65.75 85 GLU A O 1
ATOM 685 N N . CYS A 1 86 ? -7.059 -1.402 23.835 1.00 66.19 86 CYS A N 1
ATOM 686 C CA . CYS A 1 86 ? -7.899 -0.239 24.096 1.00 66.19 86 CYS A CA 1
ATOM 687 C C . CYS A 1 86 ? -9.179 -0.239 23.241 1.00 66.19 86 CYS A C 1
ATOM 689 O O . CYS A 1 86 ? -9.265 -0.816 22.156 1.00 66.19 86 CYS A O 1
ATOM 691 N N . ASN A 1 87 ? -10.218 0.443 23.734 1.00 73.75 87 ASN A N 1
ATOM 692 C CA . ASN A 1 87 ? -11.471 0.576 22.994 1.00 73.75 87 ASN A CA 1
ATOM 693 C C . ASN A 1 87 ? -11.291 1.540 21.814 1.00 73.75 87 ASN A C 1
ATOM 695 O O . ASN A 1 87 ? -11.322 2.752 22.010 1.00 73.75 87 ASN A O 1
ATOM 699 N N . LEU A 1 88 ? -11.179 0.993 20.603 1.00 81.88 88 LEU A N 1
ATOM 700 C CA . LEU A 1 88 ? -11.286 1.746 19.350 1.00 81.88 88 LEU A CA 1
ATOM 701 C C . LEU A 1 88 ? -12.543 2.619 19.338 1.00 81.88 88 LEU A C 1
ATOM 703 O O . LEU A 1 88 ? -13.657 2.112 19.530 1.00 81.88 88 LEU A O 1
ATOM 707 N N . THR A 1 89 ? -12.370 3.912 19.071 1.00 85.69 89 THR A N 1
ATOM 708 C CA . THR A 1 89 ? -13.483 4.853 18.958 1.00 85.69 89 THR A CA 1
ATOM 709 C C . THR A 1 89 ? -13.914 5.034 17.505 1.00 85.69 89 THR A C 1
ATOM 711 O O . THR A 1 89 ? -13.199 4.710 16.555 1.00 85.69 89 THR A O 1
ATOM 714 N N . LEU A 1 90 ? -15.128 5.555 17.311 1.00 84.81 90 LEU A N 1
ATOM 715 C CA . LEU A 1 90 ? -15.623 5.899 15.978 1.00 84.81 90 LEU A CA 1
ATOM 716 C C . LEU A 1 90 ? -14.777 7.008 15.326 1.00 84.81 90 LEU A C 1
ATOM 718 O O . LEU A 1 90 ? -14.624 7.012 14.107 1.00 84.81 90 LEU A O 1
ATOM 722 N N . GLU A 1 91 ? -14.236 7.925 16.132 1.00 86.12 91 GLU A N 1
ATOM 723 C CA . GLU A 1 91 ? -13.397 9.031 15.667 1.00 86.12 91 GLU A CA 1
ATOM 724 C C . GLU A 1 91 ? -12.075 8.514 15.088 1.00 86.12 91 GLU A C 1
ATOM 726 O O . GLU A 1 91 ? -11.702 8.914 13.986 1.00 86.12 91 GLU A O 1
ATOM 731 N N . ASP A 1 92 ? -11.448 7.531 15.745 1.00 85.75 92 ASP A N 1
ATOM 732 C CA . ASP A 1 92 ? -10.211 6.906 15.261 1.00 85.75 92 ASP A CA 1
ATOM 733 C C . ASP A 1 92 ? -10.404 6.264 13.879 1.00 85.75 92 ASP A C 1
ATOM 735 O O . ASP A 1 92 ? -9.623 6.482 12.949 1.00 85.75 92 ASP A O 1
ATOM 739 N N . VAL A 1 93 ? -11.494 5.506 13.709 1.00 85.94 93 VAL A N 1
ATOM 740 C CA . VAL A 1 93 ? -11.824 4.868 12.425 1.00 85.94 93 VAL A CA 1
ATOM 741 C C . VAL A 1 93 ? -12.148 5.910 11.354 1.00 85.94 93 VAL A C 1
ATOM 743 O O . VAL A 1 93 ? -11.702 5.781 10.212 1.00 85.94 93 VAL A O 1
ATOM 746 N N . ALA A 1 94 ? -12.907 6.954 11.696 1.00 87.31 94 ALA A N 1
ATOM 747 C CA . ALA A 1 94 ? -13.256 8.020 10.759 1.00 87.31 94 ALA A CA 1
ATOM 748 C C . ALA A 1 94 ? -12.021 8.807 10.288 1.00 87.31 94 ALA A C 1
ATOM 750 O O . ALA A 1 94 ? -11.935 9.161 9.106 1.00 87.31 94 ALA A O 1
ATOM 751 N N . GLN A 1 95 ? -11.052 9.032 11.180 1.00 88.31 95 GLN A N 1
ATOM 752 C CA . GLN A 1 95 ? -9.797 9.702 10.858 1.00 88.31 95 GLN A CA 1
ATOM 753 C C . GLN A 1 95 ? -8.977 8.886 9.852 1.00 88.31 95 GLN A C 1
ATOM 755 O O . GLN A 1 95 ? -8.584 9.422 8.814 1.00 88.31 95 GLN A O 1
ATOM 760 N N . ILE A 1 96 ? -8.804 7.581 10.097 1.00 86.62 96 ILE A N 1
ATOM 761 C CA . ILE A 1 96 ? -8.107 6.676 9.167 1.00 86.62 96 ILE A CA 1
ATOM 762 C C . ILE A 1 96 ? -8.802 6.636 7.806 1.00 86.62 96 ILE A C 1
ATOM 764 O O . ILE A 1 96 ? -8.154 6.755 6.769 1.00 86.62 96 ILE A O 1
ATOM 768 N N . LEU A 1 97 ? -10.131 6.511 7.778 1.00 85.31 97 LEU A N 1
ATOM 769 C CA . LEU A 1 97 ? -10.882 6.492 6.520 1.00 85.31 97 LEU A CA 1
ATOM 770 C C . LEU A 1 97 ? -10.730 7.796 5.729 1.00 85.31 97 LEU A C 1
ATOM 772 O O . LEU A 1 97 ? -10.681 7.763 4.499 1.00 85.31 97 LEU A O 1
ATOM 776 N N . THR A 1 98 ? -10.669 8.935 6.417 1.00 86.56 98 THR A N 1
ATOM 777 C CA . THR A 1 98 ? -10.470 10.247 5.789 1.00 86.56 98 THR A CA 1
ATOM 778 C C . THR A 1 98 ? -9.068 10.364 5.199 1.00 86.56 98 THR A C 1
ATOM 780 O O . THR A 1 98 ? -8.928 10.788 4.054 1.00 86.56 98 THR A O 1
ATOM 783 N N . GLU A 1 99 ? -8.051 9.925 5.936 1.00 84.81 99 GLU A N 1
ATOM 784 C CA . GLU A 1 99 ? -6.656 9.892 5.488 1.00 84.81 99 GLU A CA 1
ATOM 785 C C . GLU A 1 99 ? -6.471 8.985 4.265 1.00 84.81 99 GLU A C 1
ATOM 787 O O . GLU A 1 99 ? -5.976 9.434 3.231 1.00 84.81 99 GLU A O 1
ATOM 792 N N . VAL A 1 100 ? -6.978 7.748 4.329 1.00 84.00 100 VAL A N 1
ATOM 793 C CA . VAL A 1 100 ? -6.962 6.790 3.210 1.00 84.00 100 VAL A CA 1
ATOM 794 C C . VAL A 1 100 ? -7.631 7.378 1.968 1.00 84.00 100 VAL A C 1
ATOM 796 O O . VAL A 1 100 ? -7.095 7.293 0.865 1.00 84.00 100 VAL A O 1
ATOM 799 N N . ARG A 1 101 ? -8.807 7.997 2.130 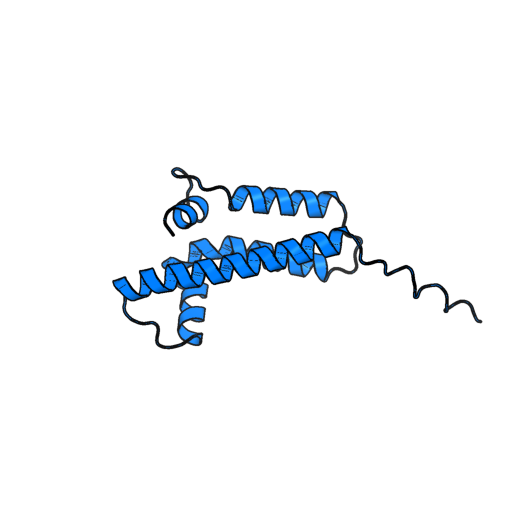1.00 80.88 101 ARG A N 1
ATOM 800 C CA . ARG A 1 101 ? -9.533 8.622 1.013 1.00 80.88 101 ARG A CA 1
ATOM 801 C C . ARG A 1 101 ? -8.811 9.839 0.448 1.00 80.88 101 ARG A C 1
ATOM 803 O O . ARG A 1 101 ? -8.942 10.087 -0.746 1.00 80.88 101 ARG A O 1
ATOM 810 N N . GLY A 1 102 ? -8.104 10.595 1.284 1.00 78.38 102 GLY A N 1
ATOM 811 C CA . GLY A 1 102 ? -7.251 11.694 0.845 1.00 78.38 102 GLY A CA 1
ATOM 812 C C . GLY A 1 102 ? -6.100 11.185 -0.014 1.00 78.38 102 GLY A C 1
ATOM 813 O O . GLY A 1 102 ? -5.904 11.680 -1.112 1.00 78.38 102 GLY A O 1
ATOM 814 N N . MET A 1 103 ? -5.422 10.130 0.436 1.00 74.38 103 MET A N 1
ATOM 815 C CA . MET A 1 103 ? -4.260 9.559 -0.247 1.00 74.38 103 MET A CA 1
ATOM 816 C C . MET A 1 103 ? -4.602 8.882 -1.584 1.00 74.38 103 MET A C 1
ATOM 818 O O . MET A 1 103 ? -3.832 8.968 -2.530 1.00 74.38 103 MET A O 1
ATOM 822 N N . ILE A 1 104 ? -5.761 8.219 -1.688 1.00 69.12 104 ILE A N 1
ATOM 823 C CA . ILE A 1 104 ? -6.191 7.509 -2.912 1.00 69.12 104 ILE A CA 1
ATOM 824 C C . ILE A 1 104 ? -6.857 8.468 -3.926 1.00 69.12 104 ILE A C 1
ATOM 826 O O . ILE A 1 104 ? -7.376 8.037 -4.957 1.00 69.12 104 ILE A O 1
ATOM 830 N N . ARG A 1 105 ? -6.868 9.787 -3.683 1.00 61.34 105 ARG A N 1
ATOM 831 C CA . ARG A 1 105 ? -7.349 10.742 -4.688 1.00 61.34 105 ARG A CA 1
ATOM 832 C C . ARG A 1 105 ? -6.291 10.931 -5.782 1.00 61.34 105 ARG A C 1
ATOM 834 O O . ARG A 1 105 ? -5.219 11.447 -5.489 1.00 61.34 105 ARG A O 1
ATOM 841 N N . PRO A 1 106 ? -6.588 10.577 -7.046 1.00 53.31 106 PRO A N 1
ATOM 842 C CA . PRO A 1 106 ? -5.699 10.906 -8.151 1.00 53.31 106 PRO A CA 1
ATOM 843 C C . PRO A 1 106 ? -5.638 12.429 -8.302 1.00 53.31 106 PRO A C 1
ATOM 845 O O . PRO A 1 106 ? -6.675 13.098 -8.357 1.00 53.31 106 PRO A O 1
ATOM 848 N N . SER A 1 107 ? -4.426 12.972 -8.362 1.00 46.16 107 SER A N 1
ATOM 849 C CA . SER A 1 107 ? -4.182 14.398 -8.561 1.00 46.16 107 SER A CA 1
ATOM 850 C C . SER A 1 107 ? -3.072 14.570 -9.590 1.00 46.16 107 SER A C 1
ATOM 852 O O . SER A 1 107 ? -1.922 14.228 -9.334 1.00 46.16 107 SER A O 1
ATOM 854 N N . GLU A 1 108 ? -3.405 15.145 -10.750 1.00 40.78 108 GLU A N 1
ATOM 855 C CA . GLU A 1 108 ? -2.433 15.481 -11.808 1.00 40.78 108 GLU A CA 1
ATOM 856 C C . GLU A 1 108 ? -1.437 16.578 -11.372 1.00 40.78 108 GLU A C 1
ATOM 858 O O . GLU A 1 108 ? -0.408 16.787 -12.012 1.00 40.78 108 GLU A O 1
ATOM 863 N N . LEU A 1 109 ? -1.744 17.283 -10.275 1.00 41.00 109 LEU A N 1
ATOM 864 C CA . LEU A 1 109 ? -0.935 18.347 -9.669 1.00 41.00 109 LEU A CA 1
ATOM 865 C C . LEU A 1 109 ? -0.341 17.938 -8.308 1.00 41.00 109 LEU A C 1
ATOM 867 O O . LEU A 1 109 ? 0.248 18.779 -7.630 1.00 41.00 109 LEU A O 1
ATOM 871 N N . GLY A 1 110 ? -0.540 16.685 -7.886 1.00 48.31 110 GLY A N 1
ATOM 872 C CA . GLY A 1 110 ? -0.010 16.156 -6.632 1.00 48.31 110 GLY A CA 1
ATOM 873 C C . GLY A 1 110 ? 1.483 15.836 -6.723 1.00 48.31 110 GLY A C 1
ATOM 874 O O . GLY A 1 110 ? 2.010 15.560 -7.801 1.00 48.31 110 GLY A O 1
ATOM 875 N N . ASP A 1 111 ? 2.168 15.854 -5.584 1.00 49.56 111 ASP A N 1
ATOM 876 C CA . ASP A 1 111 ? 3.567 15.430 -5.452 1.00 49.56 111 ASP A CA 1
ATOM 877 C C . ASP A 1 111 ? 3.597 14.059 -4.740 1.00 49.56 111 ASP A C 1
ATOM 879 O O . ASP A 1 111 ? 2.840 13.830 -3.793 1.00 49.56 111 ASP A O 1
ATOM 883 N N . GLY A 1 112 ? 4.415 13.108 -5.205 1.00 63.50 112 GLY A N 1
ATOM 884 C CA . GLY A 1 112 ? 4.525 11.768 -4.603 1.00 63.50 112 GLY A CA 1
ATOM 885 C C . GLY A 1 112 ? 3.460 10.747 -5.050 1.00 63.50 112 GLY A C 1
ATOM 886 O O . GLY A 1 112 ? 3.398 10.392 -6.231 1.00 63.50 112 GLY A O 1
ATOM 887 N N . PHE A 1 113 ? 2.669 10.213 -4.102 1.00 59.09 113 PHE A N 1
ATOM 888 C CA . PHE A 1 113 ? 1.745 9.082 -4.340 1.00 59.09 113 PHE A CA 1
ATOM 889 C C . PHE A 1 113 ? 0.632 9.431 -5.333 1.00 59.09 113 PHE A C 1
ATOM 891 O O . PHE A 1 113 ? 0.351 8.641 -6.223 1.00 59.09 113 PHE A O 1
ATOM 898 N N . GLU A 1 114 ? 0.012 10.608 -5.221 1.00 62.12 114 GLU A N 1
ATOM 899 C CA . GLU A 1 114 ? -1.175 10.964 -6.017 1.00 62.12 114 GLU A CA 1
ATOM 900 C C . GLU A 1 114 ? -0.898 11.017 -7.528 1.00 62.12 114 GLU A C 1
ATOM 902 O O . GLU A 1 114 ? -1.744 10.606 -8.325 1.00 62.12 114 GLU A O 1
ATOM 907 N N . ARG A 1 115 ? 0.289 11.506 -7.915 1.00 65.94 115 ARG A N 1
ATOM 908 C CA . ARG A 1 115 ? 0.734 11.564 -9.311 1.00 65.94 115 ARG A CA 1
ATOM 909 C C . ARG A 1 115 ? 1.177 10.199 -9.815 1.00 65.94 115 ARG A C 1
ATOM 911 O O . ARG A 1 115 ? 0.738 9.778 -10.878 1.00 65.94 115 ARG A O 1
ATOM 918 N N . SER A 1 116 ? 1.997 9.499 -9.035 1.00 67.25 116 SER A N 1
ATOM 919 C CA . SER A 1 116 ? 2.490 8.173 -9.418 1.00 67.25 116 SER A CA 1
ATOM 920 C C . SER A 1 116 ? 1.334 7.173 -9.548 1.00 67.25 116 SER A C 1
ATOM 922 O O . SER A 1 116 ? 1.299 6.396 -10.488 1.00 67.25 116 SER A O 1
ATOM 924 N N . TYR A 1 117 ? 0.314 7.270 -8.687 1.00 62.56 117 TYR A N 1
ATOM 925 C CA . TYR A 1 117 ? -0.919 6.483 -8.782 1.00 62.56 117 TYR A CA 1
ATOM 926 C C . TYR A 1 117 ? -1.762 6.800 -10.026 1.00 62.56 117 TYR A C 1
ATOM 928 O O . TYR A 1 117 ? -2.491 5.939 -10.503 1.00 62.56 117 TYR A O 1
ATOM 936 N N . TYR A 1 118 ? -1.702 8.030 -10.540 1.00 61.06 118 TYR A N 1
ATOM 937 C CA . TYR A 1 118 ? -2.359 8.386 -11.798 1.00 61.06 118 TYR A CA 1
ATOM 938 C C . TYR A 1 118 ? -1.581 7.886 -13.025 1.00 61.06 118 TYR A C 1
ATOM 940 O O . TYR A 1 118 ? -2.188 7.560 -14.043 1.00 61.06 118 TYR A O 1
ATOM 948 N N . GLU A 1 119 ? -0.249 7.856 -12.940 1.00 62.97 119 GLU A N 1
ATOM 949 C CA . GLU A 1 119 ? 0.642 7.439 -14.029 1.00 62.97 119 GLU A CA 1
ATOM 950 C C . GLU A 1 119 ? 0.831 5.904 -14.121 1.00 62.97 119 GLU A C 1
ATOM 952 O O . GLU A 1 119 ? 1.214 5.422 -15.191 1.00 62.97 119 GLU A O 1
ATOM 957 N N . ALA A 1 120 ? 0.552 5.160 -13.041 1.00 62.00 120 ALA A N 1
ATOM 958 C CA . ALA A 1 120 ? 0.661 3.696 -12.927 1.00 62.00 120 ALA A CA 1
ATOM 959 C C . ALA A 1 120 ? -0.524 2.924 -13.540 1.00 62.00 120 ALA A C 1
ATOM 961 O O . ALA A 1 120 ? -0.272 1.896 -14.218 1.00 62.00 120 ALA A O 1
#

Foldseek 3Di:
DDDPPPVVPPPPPPVLLVLLVVVLVVLVVVLVVLLVVLQVVCCVPPNHDPDPVSSVVCCVDNPSNVLSVVSVVLSVVSVVVSPDPDDDDPVNSVVSVVVVVVQCAQDCPDDRNNNSNVVD

Secondary structure (DSSP, 8-state):
----SSGGG-----HHHHHHHHHHHHHHHHHHHHHHHHHHHHHHHH-----HHHHHHHHHH-GGGGGGHHHHHHHHHHHHHHH--S---HHHHHHHHHHHHHHT---TT-STHHHHHHH-

pLDDT: mean 79.06, std 16.4, range [40.31, 93.25]

Radius of gyration: 19.1 Å; Cα contacts (8 Å, |Δi|>4): 76; chains: 1; bounding box: 37×37×63 Å